Protein AF-A0A447U352-F1 (afdb_monomer_lite)

Sequence (66 aa):
MQALKSGAIRFACEQPDSGHNHPRNLFVWRSNLLGSSGKGHEYMLKYLLGTDSGIQGEALGSSGRN

Radius of gyration: 16.57 Å; chains: 1; bounding box: 29×43×38 Å

Organism: Salmonella enterica I (NCBI:txid59201)

Foldseek 3Di:
DVCPVVVVDHQLVVPCVPPPSDDDDDDDDPDPCLPPVPDPNQCCCCPVVVHDGDDPDDDPPPVDDD

Secondary structure (DSSP, 8-state):
-HHHHHTSS--GGGSTTSTTSS-S-----S--IIIII-TTHHHHIIIII-------SPPTTTT---

pLDDT: mean 90.19, std 10.8, range [41.22, 97.5]

Structure (mmCIF, N/CA/C/O backbone):
data_AF-A0A447U352-F1
#
_entry.id   AF-A0A447U352-F1
#
loop_
_atom_site.group_PDB
_atom_site.id
_atom_site.type_symbol
_atom_site.label_atom_id
_atom_site.label_alt_id
_atom_site.label_comp_id
_atom_site.label_asym_id
_atom_site.label_entity_id
_atom_site.label_seq_id
_atom_site.pdbx_PDB_ins_code
_atom_site.Cartn_x
_atom_site.Cartn_y
_atom_site.Cartn_z
_atom_site.occupancy
_atom_site.B_iso_or_equiv
_atom_site.auth_seq_id
_atom_site.auth_comp_id
_atom_site.auth_asym_id
_atom_site.auth_atom_id
_atom_site.pdbx_PDB_model_num
ATOM 1 N N . MET A 1 1 ? -16.213 6.937 22.829 1.00 70.50 1 MET A N 1
ATOM 2 C CA . MET A 1 1 ? -14.978 6.365 23.423 1.00 70.50 1 MET A CA 1
ATOM 3 C C . MET A 1 1 ? -15.160 4.942 23.957 1.00 70.50 1 MET A C 1
ATOM 5 O O . MET A 1 1 ? -14.212 4.180 23.856 1.00 70.50 1 MET A O 1
ATOM 9 N N . GLN A 1 2 ? -16.327 4.558 24.504 1.00 90.25 2 GLN A N 1
ATOM 10 C CA . GLN A 1 2 ? -16.529 3.193 25.024 1.00 90.25 2 GLN A CA 1
ATOM 11 C C . GLN A 1 2 ? -16.337 2.102 23.961 1.00 90.25 2 GLN A C 1
ATOM 13 O O . GLN A 1 2 ? -15.567 1.190 24.213 1.00 90.25 2 GLN A O 1
ATOM 18 N N . ALA A 1 3 ? -16.918 2.239 22.762 1.00 93.06 3 ALA A N 1
ATOM 19 C CA . ALA A 1 3 ? -16.745 1.258 21.681 1.00 93.06 3 ALA A CA 1
ATOM 20 C C . ALA A 1 3 ? -15.265 1.013 21.321 1.00 93.06 3 ALA A C 1
ATOM 22 O O . ALA A 1 3 ? -14.845 -0.135 21.219 1.00 93.06 3 ALA A O 1
ATOM 23 N N . LEU A 1 4 ? -14.465 2.083 21.234 1.00 94.44 4 LEU A N 1
ATOM 24 C CA . LEU A 1 4 ? -13.020 1.996 20.999 1.00 94.44 4 LEU A CA 1
ATOM 25 C C . LEU A 1 4 ? -12.280 1.340 22.177 1.00 94.44 4 LEU A C 1
ATOM 27 O O . LEU A 1 4 ? -11.458 0.459 21.973 1.00 94.44 4 LEU A O 1
ATOM 31 N N . LYS A 1 5 ? -12.616 1.714 23.421 1.00 93.94 5 LYS A N 1
ATOM 32 C CA . LYS A 1 5 ? -12.042 1.101 24.634 1.00 93.94 5 LYS A CA 1
ATOM 33 C C . LYS A 1 5 ? -12.406 -0.381 24.781 1.00 93.94 5 LYS A C 1
ATOM 35 O O . LYS A 1 5 ? -11.606 -1.149 25.291 1.00 93.94 5 LYS A O 1
ATOM 40 N N . SER A 1 6 ? -13.605 -0.768 24.350 1.00 96.31 6 SER A N 1
ATOM 41 C CA . SER A 1 6 ? -14.094 -2.152 24.374 1.00 96.31 6 SER A CA 1
ATOM 42 C C . SER A 1 6 ? -13.605 -2.998 23.194 1.00 96.31 6 SER A C 1
ATOM 44 O O . SER A 1 6 ? -13.814 -4.203 23.195 1.00 96.31 6 SER A O 1
ATOM 46 N N . GLY A 1 7 ? -13.009 -2.378 22.168 1.00 92.94 7 GLY A N 1
ATOM 47 C CA . GLY A 1 7 ? -12.577 -3.050 20.939 1.00 92.94 7 GLY A CA 1
ATOM 48 C C . GLY A 1 7 ? -13.682 -3.325 19.910 1.00 92.94 7 GLY A C 1
ATOM 49 O O . GLY A 1 7 ? -13.384 -3.843 18.839 1.00 92.94 7 GLY A O 1
ATOM 50 N N . ALA A 1 8 ? -14.938 -2.950 20.184 1.00 95.31 8 ALA A N 1
ATOM 51 C CA . ALA A 1 8 ? -16.052 -3.090 19.240 1.00 95.31 8 ALA A CA 1
ATOM 52 C C . ALA A 1 8 ? -15.871 -2.248 17.959 1.00 95.31 8 ALA A C 1
ATOM 54 O O . ALA A 1 8 ? -16.370 -2.611 16.899 1.00 95.31 8 ALA A O 1
ATOM 55 N N . ILE A 1 9 ? -15.151 -1.127 18.054 1.00 95.69 9 ILE A N 1
ATOM 56 C CA . ILE A 1 9 ? -14.650 -0.355 16.909 1.00 95.69 9 ILE A CA 1
ATOM 57 C C . ILE A 1 9 ? -13.139 -0.262 17.073 1.00 95.69 9 ILE A C 1
ATOM 59 O O . ILE A 1 9 ? -12.664 -0.002 18.177 1.00 95.69 9 ILE A O 1
ATOM 63 N N . ARG A 1 10 ? -12.394 -0.450 15.986 1.00 95.56 10 ARG A N 1
ATOM 64 C CA . ARG A 1 10 ? -10.927 -0.415 15.974 1.00 95.56 10 ARG A CA 1
ATOM 65 C C . ARG A 1 10 ? -10.427 0.495 14.862 1.00 95.56 10 ARG A C 1
ATOM 67 O O . ARG A 1 10 ? -11.189 0.823 13.949 1.00 95.56 10 ARG A O 1
ATOM 74 N N . PHE A 1 11 ? -9.163 0.902 14.916 1.00 96.25 11 PHE A N 1
ATOM 75 C CA . PHE A 1 11 ? -8.591 1.693 13.831 1.00 96.25 11 PHE A CA 1
ATOM 76 C C . PHE A 1 11 ? -8.347 0.826 12.592 1.00 96.25 11 PHE A C 1
ATOM 78 O O . PHE A 1 11 ? -7.863 -0.300 12.688 1.00 96.25 11 PHE A O 1
ATOM 85 N N . ALA A 1 12 ? -8.629 1.375 11.407 1.00 96.75 12 ALA A N 1
ATOM 86 C CA . ALA A 1 12 ? -8.430 0.671 10.137 1.00 96.75 12 ALA A CA 1
ATOM 87 C C . ALA A 1 12 ? -6.966 0.241 9.916 1.00 96.75 12 ALA A C 1
ATOM 89 O O . ALA A 1 12 ? -6.710 -0.814 9.340 1.00 96.75 12 ALA A O 1
ATOM 90 N N . CYS A 1 13 ? -6.004 1.017 10.434 1.00 95.75 13 CYS A N 1
ATOM 91 C CA . CYS A 1 13 ? -4.574 0.719 10.337 1.00 95.75 13 CYS A CA 1
ATOM 92 C C . CYS A 1 13 ? -4.132 -0.521 11.128 1.00 95.75 13 CYS A C 1
ATOM 94 O O . CYS A 1 13 ? -3.045 -1.028 10.874 1.00 95.75 13 CYS A O 1
ATOM 96 N N . GLU A 1 14 ? -4.953 -1.026 12.053 1.00 96.88 14 GLU A N 1
ATOM 97 C CA . GLU A 1 14 ? -4.682 -2.284 12.759 1.00 96.88 14 GLU A CA 1
ATOM 98 C C . GLU A 1 14 ? -4.958 -3.517 11.881 1.00 96.88 14 GLU A C 1
ATOM 100 O O . GLU A 1 14 ? -4.502 -4.609 12.202 1.00 96.88 14 GLU A O 1
ATOM 105 N N . GLN A 1 15 ? -5.738 -3.360 10.804 1.00 96.31 15 GLN A N 1
ATOM 106 C CA . GLN A 1 15 ? -6.117 -4.410 9.846 1.00 96.31 15 GLN A CA 1
ATOM 107 C C . GLN A 1 15 ? -6.168 -3.839 8.416 1.00 96.31 15 GLN A C 1
ATOM 109 O O . GLN A 1 15 ? -7.242 -3.816 7.802 1.00 96.31 15 GLN A O 1
ATOM 114 N N . PRO A 1 16 ? -5.050 -3.319 7.885 1.00 95.62 16 PRO A N 1
ATOM 115 C CA . PRO A 1 16 ? -5.033 -2.624 6.596 1.00 95.62 16 PRO A CA 1
ATOM 116 C C . PRO A 1 16 ? -5.276 -3.565 5.404 1.00 95.62 16 PRO A C 1
ATOM 118 O O . PRO A 1 16 ? -5.731 -3.126 4.353 1.00 95.62 16 PRO A O 1
ATOM 121 N N . ASP A 1 17 ? -4.994 -4.854 5.578 1.00 93.62 17 ASP A N 1
ATOM 122 C CA . ASP A 1 17 ? -5.188 -5.946 4.621 1.00 93.62 17 ASP A CA 1
ATOM 123 C C . ASP A 1 17 ? -6.602 -6.545 4.658 1.00 93.62 17 ASP A C 1
ATOM 125 O O . ASP A 1 17 ? -6.961 -7.353 3.800 1.00 93.62 17 ASP A O 1
ATOM 129 N N . SER A 1 18 ? -7.438 -6.138 5.619 1.00 93.25 18 SER A N 1
ATOM 130 C CA . SER A 1 18 ? -8.847 -6.523 5.596 1.00 93.25 18 SER A CA 1
ATOM 131 C C . SER A 1 18 ? -9.532 -5.929 4.364 1.00 93.25 18 SER A C 1
ATOM 133 O O . SER A 1 18 ? -9.272 -4.791 3.966 1.00 93.25 18 SER A O 1
ATOM 135 N N . GLY A 1 19 ? -10.480 -6.666 3.781 1.00 93.50 19 GLY A N 1
ATOM 136 C CA . GLY A 1 19 ? -11.187 -6.260 2.561 1.00 93.50 19 GLY A CA 1
ATOM 137 C C . GLY A 1 19 ? -11.993 -4.954 2.657 1.00 93.50 19 GLY A C 1
ATOM 138 O O . GLY A 1 19 ? -12.614 -4.551 1.678 1.00 93.50 19 GLY A O 1
ATOM 139 N N . HIS A 1 20 ? -11.997 -4.265 3.797 1.00 95.50 20 HIS A N 1
ATOM 140 C CA . HIS A 1 20 ? -12.721 -3.011 3.999 1.00 95.50 20 HIS A CA 1
ATOM 141 C C . HIS A 1 20 ? -11.812 -1.807 4.288 1.00 95.50 20 HIS A C 1
ATOM 143 O O . HIS A 1 20 ? -12.263 -0.674 4.145 1.00 95.50 20 HIS A O 1
ATOM 149 N N . ASN A 1 21 ? -10.540 -2.019 4.644 1.00 97.50 21 ASN A N 1
ATOM 150 C CA . ASN A 1 21 ? -9.704 -0.981 5.264 1.00 97.50 21 ASN A CA 1
ATOM 151 C C . ASN A 1 21 ? -8.663 -0.357 4.324 1.00 97.50 21 ASN A C 1
ATOM 153 O O . ASN A 1 21 ? -7.686 0.234 4.785 1.00 97.50 21 ASN A O 1
ATOM 157 N N . HIS A 1 22 ? -8.871 -0.455 3.013 1.00 96.44 22 HIS A N 1
ATOM 158 C CA . HIS A 1 22 ? -7.948 0.082 2.019 1.00 96.44 22 HIS A CA 1
ATOM 159 C C . HIS A 1 22 ? -8.669 0.936 0.965 1.00 96.44 22 HIS A C 1
ATOM 161 O O . HIS A 1 22 ? -9.862 0.735 0.706 1.00 96.44 22 HIS A O 1
ATOM 167 N N . PRO A 1 23 ? -7.975 1.914 0.351 1.00 96.38 23 PRO A N 1
ATOM 168 C CA . PRO A 1 23 ? -8.588 2.796 -0.631 1.00 96.38 23 PRO A CA 1
ATOM 169 C C . PRO A 1 23 ? -9.027 2.009 -1.868 1.00 96.38 23 PRO A C 1
ATOM 171 O O . PRO A 1 23 ? -8.299 1.158 -2.379 1.00 96.38 23 PRO A O 1
ATOM 174 N N . ARG A 1 24 ? -10.237 2.311 -2.349 1.00 96.31 24 ARG A N 1
ATOM 175 C CA . ARG A 1 24 ? -10.833 1.687 -3.544 1.00 96.31 24 ARG A CA 1
ATOM 176 C C . ARG A 1 24 ? -10.802 2.581 -4.773 1.00 96.31 24 ARG A C 1
ATOM 178 O O . ARG A 1 24 ? -10.788 2.083 -5.888 1.00 96.31 24 ARG A O 1
ATOM 185 N N . ASN A 1 25 ? -10.782 3.890 -4.559 1.00 97.31 25 ASN A N 1
ATOM 186 C CA . ASN A 1 25 ? -10.731 4.889 -5.613 1.00 97.31 25 ASN A CA 1
ATOM 187 C C . ASN A 1 25 ? -9.565 5.828 -5.323 1.00 97.31 25 ASN A C 1
ATOM 189 O O . ASN A 1 25 ? -9.438 6.328 -4.204 1.00 97.31 25 ASN A O 1
ATOM 193 N N . LEU A 1 26 ? -8.724 6.0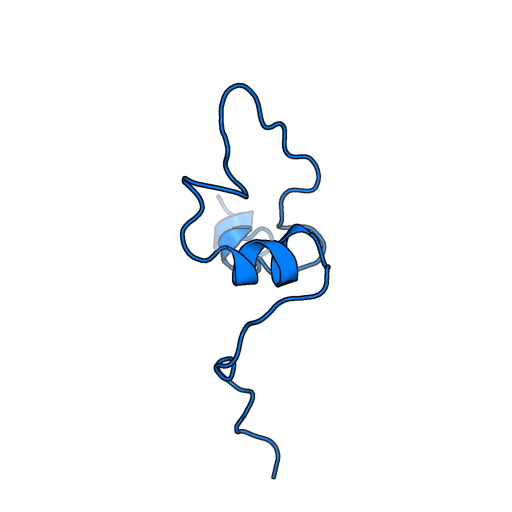60 -6.328 1.00 96.62 26 LEU A N 1
ATOM 194 C CA . LEU A 1 26 ? -7.563 6.935 -6.242 1.00 96.62 26 LEU A CA 1
ATOM 195 C C . LEU A 1 26 ? -7.512 7.813 -7.492 1.00 96.62 26 LEU A C 1
ATOM 197 O O . LEU A 1 26 ? -7.374 7.309 -8.603 1.00 96.62 26 LEU A O 1
ATOM 201 N N . PHE A 1 27 ? -7.599 9.128 -7.304 1.00 96.62 27 PHE A N 1
ATOM 202 C CA . PHE A 1 27 ? -7.420 10.095 -8.384 1.00 96.62 27 PHE A CA 1
ATOM 203 C C . PHE A 1 27 ? -5.971 10.575 -8.414 1.00 96.62 27 PHE A C 1
ATOM 205 O O . PHE A 1 27 ? -5.446 11.049 -7.407 1.00 96.62 27 PHE A O 1
ATOM 212 N N . VAL A 1 28 ? -5.335 10.486 -9.582 1.00 95.31 28 VAL A N 1
ATOM 213 C CA . VAL A 1 28 ? -3.985 11.004 -9.821 1.00 95.31 28 VAL A CA 1
ATOM 214 C C . VAL A 1 28 ? -4.064 12.052 -10.924 1.00 95.31 28 VAL A C 1
ATOM 216 O O . VAL A 1 28 ? -4.474 11.763 -12.043 1.00 95.31 28 VAL A O 1
ATOM 219 N N . TRP A 1 29 ? -3.666 13.282 -10.610 1.00 96.69 29 TRP A N 1
ATOM 220 C CA . TRP A 1 29 ? -3.637 14.405 -11.547 1.00 96.69 29 TRP A CA 1
ATOM 221 C C . TRP A 1 29 ? -2.348 15.197 -11.353 1.00 96.69 29 TRP A C 1
ATOM 223 O O . TRP A 1 29 ? -1.902 15.386 -10.221 1.00 96.69 29 TRP A O 1
ATOM 233 N N . ARG A 1 30 ? -1.740 15.638 -12.465 1.00 96.25 30 ARG A N 1
ATOM 234 C CA . ARG A 1 30 ? -0.459 16.380 -12.503 1.00 96.25 30 ARG A CA 1
ATOM 235 C C . ARG A 1 30 ? 0.676 15.742 -11.690 1.00 96.25 30 ARG A C 1
ATOM 237 O O . ARG A 1 30 ? 1.621 16.418 -11.298 1.00 96.25 30 ARG A O 1
ATOM 244 N N . SER A 1 31 ? 0.592 14.439 -11.463 1.00 94.06 31 SER A N 1
ATOM 245 C CA . SER A 1 31 ? 1.603 13.632 -10.798 1.00 94.06 31 SER A CA 1
ATOM 246 C C . SER A 1 31 ? 1.846 12.391 -11.638 1.00 94.06 31 SER A C 1
ATOM 248 O O . SER A 1 31 ? 0.909 11.831 -12.205 1.00 94.06 31 SER A O 1
ATOM 250 N N . ASN A 1 32 ? 3.099 11.955 -11.693 1.00 89.25 32 ASN A N 1
ATOM 251 C CA . ASN A 1 32 ? 3.464 10.659 -12.242 1.00 89.25 32 ASN A CA 1
ATOM 252 C C . ASN A 1 32 ? 3.804 9.705 -11.089 1.00 89.25 32 ASN A C 1
ATOM 254 O O . ASN A 1 32 ? 4.962 9.334 -10.890 1.00 89.25 32 ASN A O 1
ATOM 258 N N . LEU A 1 33 ? 2.787 9.365 -10.288 1.00 89.31 33 LEU A N 1
ATOM 259 C CA . LEU A 1 33 ? 2.945 8.521 -9.100 1.00 89.31 33 LEU A CA 1
ATOM 260 C C . LEU A 1 33 ? 3.536 7.157 -9.458 1.00 89.31 33 LEU A C 1
ATOM 262 O O . LEU A 1 33 ? 4.462 6.693 -8.802 1.00 89.31 33 LEU A O 1
ATOM 266 N N . LEU A 1 34 ? 3.026 6.539 -10.523 1.00 88.62 34 LEU A N 1
ATOM 267 C CA . LEU A 1 34 ? 3.440 5.200 -10.919 1.00 88.62 34 LEU A CA 1
ATOM 268 C C . LEU A 1 34 ? 4.746 5.188 -11.719 1.00 88.62 34 LEU A C 1
ATOM 270 O O . LEU A 1 34 ? 5.360 4.142 -11.787 1.00 88.62 34 LEU A O 1
ATOM 274 N N . GLY A 1 35 ? 5.209 6.299 -12.296 1.00 83.81 35 GLY A N 1
ATOM 275 C CA . GLY A 1 35 ? 6.410 6.309 -13.146 1.00 83.81 35 GLY A CA 1
ATOM 276 C C . GLY A 1 35 ? 7.569 7.173 -12.651 1.00 83.81 35 GLY A C 1
ATOM 277 O O . GLY A 1 35 ? 8.592 7.241 -13.324 1.00 83.81 35 GLY A O 1
ATOM 278 N N . SER A 1 36 ? 7.428 7.882 -11.527 1.00 88.19 36 SER A N 1
ATOM 279 C CA . SER A 1 36 ? 8.482 8.777 -11.033 1.00 88.19 36 SER A CA 1
ATOM 280 C C . SER A 1 36 ? 8.550 8.859 -9.510 1.00 88.19 36 SER A C 1
ATOM 282 O O . SER A 1 36 ? 9.535 8.426 -8.916 1.00 88.19 36 SER A O 1
ATOM 284 N N . SER A 1 37 ? 7.526 9.412 -8.855 1.00 85.38 37 SER A N 1
ATOM 285 C CA . SER A 1 37 ? 7.598 9.733 -7.419 1.00 85.38 37 SER A CA 1
ATOM 286 C C . SER A 1 37 ? 7.331 8.534 -6.507 1.00 85.38 37 SER A C 1
ATOM 288 O O . SER A 1 37 ? 7.650 8.567 -5.315 1.00 85.38 37 SER A O 1
ATOM 290 N N . GLY A 1 38 ? 6.768 7.464 -7.062 1.00 83.50 38 GLY A N 1
ATOM 291 C CA . GLY A 1 38 ? 6.451 6.233 -6.367 1.00 83.50 38 GLY A CA 1
ATOM 292 C C . GLY A 1 38 ? 7.673 5.390 -6.027 1.00 83.50 38 GLY A C 1
ATOM 293 O O . GLY A 1 38 ? 8.056 4.498 -6.783 1.00 83.50 38 GLY A O 1
ATOM 294 N N . LYS A 1 39 ? 8.261 5.620 -4.851 1.00 88.19 39 LYS A N 1
ATOM 295 C CA . LYS A 1 39 ? 9.245 4.687 -4.283 1.00 88.19 39 LYS A CA 1
ATOM 296 C C . LYS A 1 39 ? 8.581 3.326 -4.054 1.00 88.19 39 LYS A C 1
ATOM 298 O O . LYS A 1 39 ? 7.488 3.262 -3.501 1.00 8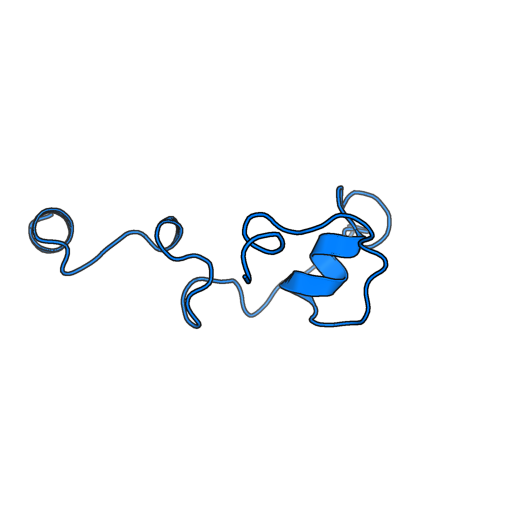8.19 39 LYS A O 1
ATOM 303 N N . GLY A 1 40 ? 9.251 2.249 -4.466 1.00 87.62 40 GLY A N 1
ATOM 304 C CA . GLY A 1 40 ? 8.674 0.903 -4.413 1.00 87.62 40 GLY A CA 1
ATOM 305 C C . GLY A 1 40 ? 7.629 0.655 -5.505 1.00 87.62 40 GLY A C 1
ATOM 306 O O . GLY A 1 40 ? 6.587 0.076 -5.224 1.00 87.62 40 GLY A O 1
ATOM 307 N N . HIS A 1 41 ? 7.909 1.091 -6.739 1.00 92.88 41 HIS A N 1
ATOM 308 C CA . HIS A 1 41 ? 7.060 0.901 -7.923 1.00 92.88 41 HIS A CA 1
ATOM 309 C C . HIS A 1 41 ? 6.426 -0.501 -8.012 1.00 92.88 41 HIS A C 1
ATOM 311 O O . HIS A 1 41 ? 5.204 -0.623 -8.048 1.00 92.88 41 HIS A O 1
ATOM 317 N N . GLU A 1 42 ? 7.246 -1.553 -7.925 1.00 94.00 42 GLU A N 1
ATOM 318 C CA . GLU A 1 42 ? 6.795 -2.951 -8.009 1.00 94.00 42 GLU A CA 1
ATOM 319 C C . GLU A 1 42 ? 5.810 -3.349 -6.895 1.00 94.00 42 GLU A C 1
ATOM 321 O O . GLU A 1 42 ? 4.910 -4.160 -7.107 1.00 94.00 42 GLU A O 1
ATOM 326 N N . TYR A 1 43 ? 5.918 -2.740 -5.709 1.00 93.94 43 TYR A N 1
ATOM 327 C CA . TYR A 1 43 ? 4.968 -2.962 -4.615 1.00 93.94 43 TYR A CA 1
ATOM 328 C C . TYR A 1 43 ? 3.612 -2.315 -4.904 1.00 93.94 43 TYR A C 1
ATOM 330 O O . TYR A 1 43 ? 2.582 -2.894 -4.564 1.00 93.94 43 TYR A O 1
ATOM 338 N N . MET A 1 44 ? 3.578 -1.151 -5.559 1.00 94.56 44 MET A N 1
ATOM 339 C CA . MET A 1 44 ? 2.312 -0.550 -5.988 1.00 94.56 44 MET A CA 1
ATOM 340 C C . MET A 1 44 ? 1.643 -1.374 -7.090 1.00 94.56 44 MET A C 1
ATOM 342 O O . MET A 1 44 ? 0.436 -1.595 -7.015 1.00 94.56 44 MET A O 1
ATOM 346 N N . LEU A 1 45 ? 2.407 -1.887 -8.059 1.00 95.06 45 LEU A N 1
ATOM 347 C CA . LEU A 1 45 ? 1.868 -2.794 -9.077 1.00 95.06 45 LEU A CA 1
ATOM 348 C C . LEU A 1 45 ? 1.218 -4.027 -8.433 1.00 95.06 45 LEU A C 1
ATOM 350 O O . LEU A 1 45 ? 0.045 -4.309 -8.676 1.00 95.06 45 LEU A O 1
ATOM 354 N N . LYS A 1 46 ? 1.932 -4.694 -7.519 1.00 95.31 46 LYS A N 1
ATOM 355 C CA . LYS A 1 46 ? 1.437 -5.903 -6.850 1.00 95.31 46 LYS A CA 1
ATOM 356 C C . LYS A 1 46 ? 0.246 -5.654 -5.922 1.00 95.31 46 LYS A C 1
ATOM 358 O O . LYS A 1 46 ? -0.749 -6.364 -6.008 1.00 95.31 46 LYS A O 1
ATOM 363 N N . TYR A 1 47 ? 0.354 -4.696 -5.000 1.00 95.06 47 TYR A N 1
ATOM 364 C CA . TYR A 1 47 ? -0.597 -4.570 -3.885 1.00 95.06 47 TYR A CA 1
ATOM 365 C C . TYR A 1 47 ? -1.709 -3.547 -4.122 1.00 95.06 47 TYR A C 1
ATOM 367 O O . TYR A 1 47 ? -2.791 -3.700 -3.559 1.00 95.06 47 TYR A O 1
ATOM 375 N N . LEU A 1 48 ? -1.467 -2.506 -4.926 1.00 94.75 48 LEU A N 1
ATOM 376 C CA . LEU A 1 48 ? -2.478 -1.485 -5.212 1.00 94.75 48 LEU A CA 1
ATOM 377 C C . LEU A 1 48 ? -3.241 -1.788 -6.503 1.00 94.75 48 LEU A C 1
ATOM 379 O O . LEU A 1 48 ? -4.458 -1.623 -6.533 1.00 94.75 48 LEU A O 1
ATOM 383 N N . LEU A 1 49 ? -2.536 -2.210 -7.558 1.00 94.69 49 LEU A N 1
ATOM 384 C CA . LEU A 1 49 ? -3.147 -2.483 -8.865 1.00 94.69 49 LEU A CA 1
ATOM 385 C C . LEU A 1 49 ? -3.505 -3.959 -9.069 1.00 94.69 49 LEU A C 1
ATOM 387 O O . LEU A 1 49 ? -4.423 -4.250 -9.831 1.00 94.69 49 LEU A O 1
ATOM 391 N N . GLY A 1 50 ? -2.813 -4.879 -8.392 1.00 94.19 50 GLY A N 1
ATOM 392 C CA . GLY A 1 50 ? -3.026 -6.316 -8.565 1.00 94.19 50 GLY A CA 1
ATOM 393 C C . GLY A 1 50 ? -2.524 -6.846 -9.911 1.00 94.19 50 GLY A C 1
ATOM 394 O O . GLY A 1 50 ? -3.088 -7.806 -10.430 1.00 94.19 50 GLY A O 1
ATOM 395 N N . THR A 1 51 ? -1.504 -6.213 -10.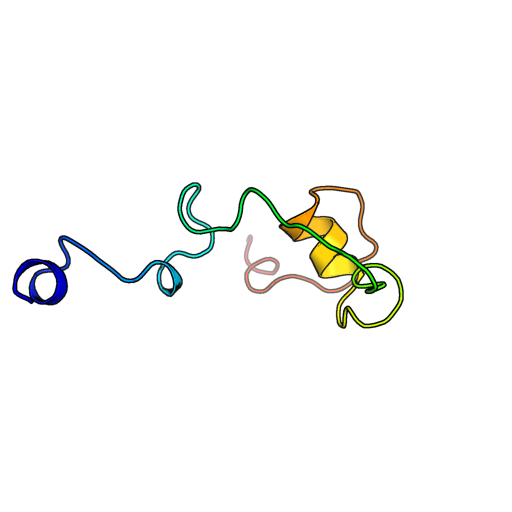495 1.00 96.06 51 THR A N 1
ATOM 396 C CA . THR A 1 51 ? -0.879 -6.639 -11.757 1.00 96.06 51 THR A CA 1
ATOM 397 C C . THR A 1 51 ? 0.382 -7.461 -11.502 1.00 96.06 51 THR A C 1
ATOM 399 O O . THR A 1 51 ? 0.858 -7.557 -10.367 1.00 96.06 51 THR A O 1
ATOM 402 N N . ASP A 1 52 ? 0.968 -8.003 -12.573 1.00 94.25 52 ASP A N 1
ATOM 403 C CA . ASP A 1 52 ? 2.314 -8.575 -12.520 1.00 94.25 52 ASP A CA 1
ATOM 404 C C . ASP A 1 52 ? 3.322 -7.559 -11.954 1.00 94.25 52 ASP A C 1
ATOM 406 O O . ASP A 1 52 ? 3.173 -6.343 -12.122 1.00 94.25 52 ASP A O 1
ATOM 410 N N . SER A 1 53 ? 4.338 -8.070 -11.252 1.00 94.81 53 SER A N 1
ATOM 411 C CA . SER A 1 53 ? 5.373 -7.264 -10.591 1.00 94.81 53 SER A CA 1
ATOM 412 C C . SER A 1 53 ? 6.713 -7.998 -10.556 1.00 94.81 53 SER A C 1
ATOM 414 O O . SER A 1 53 ? 6.744 -9.219 -10.397 1.00 94.81 53 SER A O 1
ATOM 416 N N . GLY A 1 54 ? 7.813 -7.254 -10.609 1.00 94.00 54 GLY A N 1
ATOM 417 C CA . GLY A 1 54 ? 9.194 -7.735 -10.551 1.00 94.00 54 GLY A CA 1
ATOM 418 C C . GLY A 1 54 ? 9.807 -7.806 -9.147 1.00 94.00 54 GLY A C 1
ATOM 419 O O . GLY A 1 54 ? 11.025 -7.698 -9.017 1.00 94.00 54 GLY A O 1
ATOM 420 N N . ILE A 1 55 ? 9.014 -7.947 -8.078 1.00 94.00 55 ILE A N 1
ATOM 421 C CA . ILE A 1 55 ? 9.559 -8.102 -6.715 1.00 94.00 55 ILE A CA 1
ATOM 422 C C . ILE A 1 55 ? 10.332 -9.424 -6.618 1.00 94.00 55 ILE A C 1
ATOM 424 O O . ILE A 1 55 ? 9.744 -10.494 -6.734 1.00 94.00 55 ILE A O 1
ATOM 428 N N . GLN A 1 56 ? 11.639 -9.345 -6.360 1.00 92.75 56 GLN A N 1
ATOM 429 C CA . GLN A 1 56 ? 12.517 -10.519 -6.237 1.00 92.75 56 GLN A CA 1
ATOM 430 C C . GLN A 1 56 ? 12.672 -11.015 -4.793 1.00 92.75 56 GLN A C 1
ATOM 432 O O . GLN A 1 56 ? 12.952 -12.187 -4.568 1.00 92.75 56 GLN A O 1
ATOM 437 N N . GLY A 1 57 ? 12.528 -10.113 -3.818 1.00 89.75 57 GLY A N 1
ATOM 438 C CA . GLY A 1 57 ? 12.684 -10.431 -2.402 1.00 89.75 57 GLY A CA 1
ATOM 439 C C . GLY A 1 57 ? 11.478 -11.171 -1.827 1.00 89.75 57 GLY A C 1
ATOM 440 O O . GLY A 1 57 ? 10.333 -10.928 -2.211 1.00 89.75 57 GLY A O 1
ATOM 441 N N . GLU A 1 58 ? 11.747 -12.042 -0.862 1.00 89.94 58 GLU A N 1
ATOM 442 C CA . GLU A 1 58 ? 10.722 -12.751 -0.107 1.00 89.94 58 GLU A CA 1
ATOM 443 C C . GLU A 1 58 ? 9.982 -11.818 0.862 1.00 89.94 58 GLU A C 1
ATOM 445 O O . GLU A 1 58 ? 10.570 -10.954 1.517 1.00 89.94 58 GLU A O 1
ATOM 450 N N . ALA A 1 59 ? 8.661 -11.990 0.957 1.00 87.50 59 ALA A N 1
ATO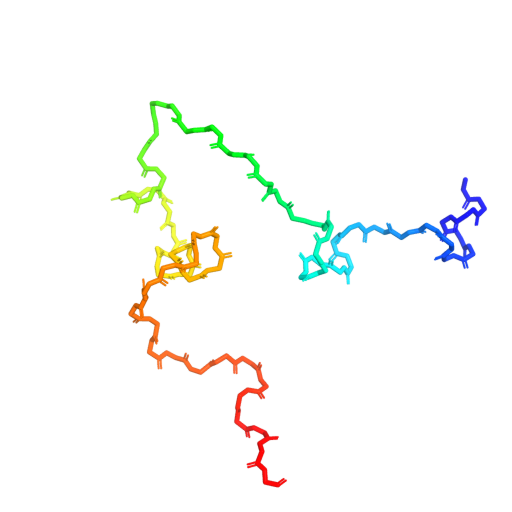M 451 C CA . ALA A 1 59 ? 7.863 -11.290 1.955 1.00 87.50 59 ALA A CA 1
ATOM 452 C C . ALA A 1 59 ? 8.130 -11.878 3.347 1.00 87.50 59 ALA A C 1
ATOM 454 O O . ALA A 1 59 ? 8.405 -13.072 3.495 1.00 87.50 59 ALA A O 1
ATOM 455 N N . LEU A 1 60 ? 7.980 -11.064 4.390 1.00 87.38 60 LEU A N 1
ATOM 456 C CA . LEU A 1 60 ? 8.013 -11.567 5.762 1.00 87.38 60 LEU A CA 1
ATOM 457 C C . LEU A 1 60 ? 6.970 -12.686 5.933 1.00 87.38 60 LEU A C 1
ATOM 459 O O . LEU A 1 60 ? 5.819 -12.533 5.531 1.00 87.38 60 LEU A O 1
ATOM 463 N N . GLY A 1 61 ? 7.390 -13.821 6.497 1.00 83.00 61 GLY A N 1
ATOM 464 C CA . GLY A 1 61 ? 6.543 -15.005 6.676 1.00 83.00 61 GLY A CA 1
ATOM 465 C C . GLY A 1 61 ? 6.481 -15.963 5.479 1.00 83.00 61 GLY A C 1
ATOM 466 O O . GLY A 1 61 ? 5.843 -17.006 5.592 1.00 83.00 61 GLY A O 1
ATOM 467 N N . SER A 1 62 ? 7.150 -15.666 4.357 1.00 77.75 62 SER A N 1
ATOM 468 C CA . SER A 1 62 ? 7.222 -16.607 3.225 1.00 77.75 62 SER A CA 1
ATOM 469 C C . SER A 1 62 ? 8.216 -17.759 3.442 1.00 77.75 62 SER A C 1
ATOM 471 O O . SER A 1 62 ?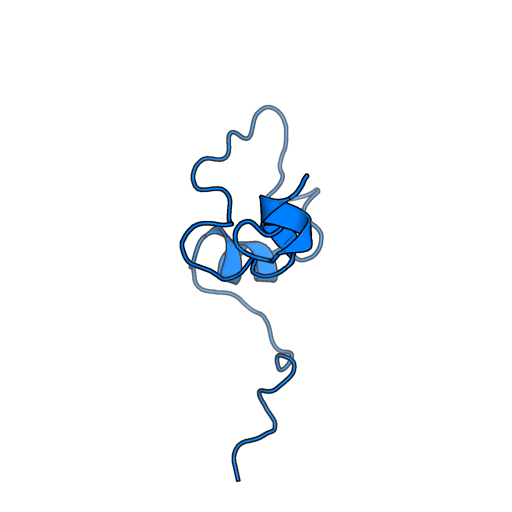 7.924 -18.875 3.019 1.00 77.75 62 SER A O 1
ATOM 473 N N . SER A 1 63 ? 9.287 -17.566 4.223 1.00 63.28 63 SER A N 1
ATOM 474 C CA . SER A 1 63 ? 10.278 -18.614 4.546 1.00 63.28 63 SER A CA 1
ATOM 475 C C . SER A 1 63 ? 9.849 -19.595 5.665 1.00 63.28 63 SER A C 1
ATOM 477 O O .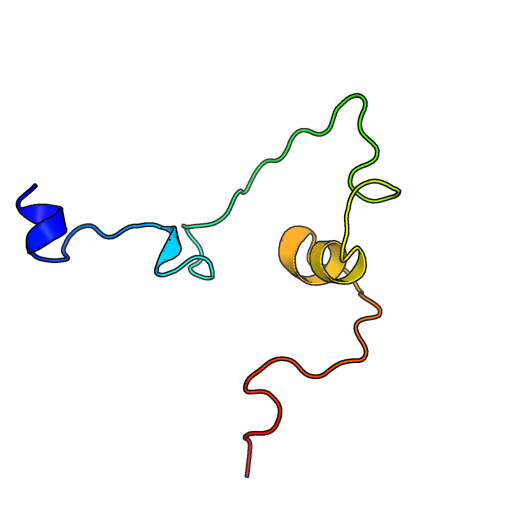 SER A 1 63 ? 10.692 -20.128 6.381 1.00 63.28 63 SER A O 1
ATOM 479 N N . GLY A 1 64 ? 8.545 -19.823 5.863 1.00 58.81 64 GLY A N 1
ATOM 480 C CA . GLY A 1 64 ? 7.987 -20.514 7.040 1.00 58.81 64 GLY A CA 1
ATOM 481 C C . GLY A 1 64 ? 6.987 -21.635 6.747 1.00 58.81 64 GLY A C 1
ATOM 482 O O . GLY A 1 64 ? 6.019 -21.786 7.489 1.00 58.81 64 GLY A O 1
ATOM 483 N N . ARG A 1 65 ? 7.182 -22.409 5.674 1.00 49.06 65 ARG A N 1
ATOM 484 C CA . ARG A 1 65 ? 6.483 -23.689 5.466 1.00 49.06 65 ARG A CA 1
ATOM 485 C C . ARG A 1 65 ? 7.493 -24.833 5.402 1.00 49.06 65 ARG A C 1
ATOM 487 O O . ARG A 1 65 ? 7.947 -25.175 4.318 1.00 49.06 65 ARG A O 1
ATOM 494 N N . ASN A 1 66 ? 7.800 -25.388 6.572 1.00 41.22 66 ASN A N 1
ATOM 495 C CA . ASN A 1 66 ? 8.086 -26.807 6.786 1.00 41.22 66 ASN A CA 1
ATOM 496 C C . ASN A 1 66 ? 7.177 -27.276 7.919 1.00 41.22 66 ASN A C 1
ATOM 498 O O . ASN A 1 66 ? 7.079 -26.519 8.913 1.00 41.22 66 ASN A O 1
#